Protein AF-A0A535VX56-F1 (afdb_monomer)

Sequence (94 aa):
MSKTVYTTPPVQPLHQLKTPPLTEEARKIIVRHGCTLDENADECIVSFPEGTTRTEFLPRMMTERYRITFPDSYKLQEVYDKYREISILLYPCE

Foldseek 3Di:
DDPDDPDFFDKAWDFKFKAFDDDPVRVVVQVVLPWDWDDDPGIIMIGADPPWIWGFDDPDDQWTKIWIAGPVRAIWIWTAHPVVRHIYIGHDDD

Radius of gyration: 14.41 Å; Cα contacts (8 Å, |Δi|>4): 172; chains: 1; bounding box: 55×26×29 Å

Secondary structure (DSSP, 8-state):
-------PPPEEE--EEEESPPPHHHHHHHHHTT-EEEE-SS-EEEEPPTT-EEEEEETTSSSEEEEEE-TTS-EEEEEEETTTTEEEEEPPP-

Structure (mmCIF, N/CA/C/O backbone):
data_AF-A0A535VX56-F1
#
_entry.id   AF-A0A535VX56-F1
#
loop_
_atom_site.group_PDB
_atom_site.id
_atom_site.type_symbol
_atom_site.label_atom_id
_atom_site.label_alt_id
_atom_site.label_comp_id
_atom_site.label_asym_id
_atom_site.label_entity_id
_atom_site.label_seq_id
_atom_site.pdbx_PDB_ins_code
_atom_site.Cartn_x
_atom_site.Cartn_y
_atom_site.Cartn_z
_atom_site.occupancy
_atom_site.B_iso_or_equiv
_atom_site.auth_seq_id
_atom_site.auth_comp_id
_atom_site.auth_asym_id
_atom_site.auth_atom_id
_atom_site.pdbx_PDB_model_num
ATOM 1 N N . MET A 1 1 ? -38.154 -6.342 -13.868 1.00 40.62 1 MET A N 1
ATOM 2 C CA . MET A 1 1 ? -37.448 -5.631 -12.780 1.00 40.62 1 MET A CA 1
ATOM 3 C C . MET A 1 1 ? -36.323 -6.527 -12.285 1.00 40.62 1 MET A C 1
ATOM 5 O O . MET A 1 1 ? -36.578 -7.447 -11.520 1.00 40.62 1 MET A O 1
ATOM 9 N N . SER A 1 2 ? -35.108 -6.339 -12.794 1.00 42.56 2 SER A N 1
ATOM 10 C CA . SER A 1 2 ? -33.954 -7.169 -12.430 1.00 42.56 2 SER A CA 1
ATOM 11 C C . SER A 1 2 ? -33.332 -6.608 -11.152 1.00 42.56 2 SER A C 1
ATOM 13 O O . SER A 1 2 ? -32.828 -5.489 -11.162 1.00 42.56 2 SER A O 1
ATOM 15 N N . LYS A 1 3 ? -33.415 -7.347 -10.039 1.00 44.00 3 LYS A N 1
ATOM 16 C CA . LYS A 1 3 ? -32.712 -6.999 -8.797 1.00 44.00 3 LYS A CA 1
ATOM 17 C C . LYS A 1 3 ? -31.215 -7.190 -9.032 1.00 44.00 3 LYS A C 1
ATOM 19 O O . LYS A 1 3 ? -30.755 -8.321 -9.162 1.00 44.00 3 LYS A O 1
ATOM 24 N N . THR A 1 4 ? -30.466 -6.098 -9.101 1.00 48.66 4 THR A N 1
ATOM 25 C CA . THR A 1 4 ? -29.005 -6.137 -9.081 1.00 48.66 4 THR A CA 1
ATOM 26 C C . THR A 1 4 ? -28.580 -6.648 -7.706 1.00 48.66 4 THR A C 1
ATOM 28 O O . THR A 1 4 ? -28.771 -5.972 -6.698 1.00 48.66 4 THR A O 1
ATOM 31 N N . VAL A 1 5 ? -28.074 -7.878 -7.644 1.00 51.38 5 VAL A N 1
ATOM 32 C CA . VAL A 1 5 ? -27.474 -8.429 -6.427 1.00 51.38 5 VAL A CA 1
ATOM 33 C C . VAL A 1 5 ? -26.132 -7.724 -6.247 1.00 51.38 5 VAL A C 1
ATOM 35 O O . VAL A 1 5 ? -25.183 -7.992 -6.984 1.00 51.38 5 VAL A O 1
ATOM 38 N N . TYR A 1 6 ? -26.064 -6.779 -5.310 1.00 52.47 6 TYR A N 1
ATOM 39 C CA . TYR A 1 6 ? -24.806 -6.166 -4.893 1.00 52.47 6 TYR A CA 1
ATOM 40 C C . TYR A 1 6 ? -23.977 -7.244 -4.196 1.00 52.47 6 TYR A C 1
ATOM 42 O O . TYR A 1 6 ? -24.179 -7.542 -3.024 1.00 52.47 6 TYR A O 1
ATOM 50 N N . THR A 1 7 ? -23.091 -7.891 -4.949 1.00 60.03 7 THR A N 1
ATOM 51 C CA . THR A 1 7 ? -22.105 -8.798 -4.364 1.00 60.03 7 THR A CA 1
ATOM 52 C C . THR A 1 7 ? -21.065 -7.910 -3.699 1.00 60.03 7 THR A C 1
ATOM 54 O O . THR A 1 7 ? -20.376 -7.159 -4.389 1.00 60.03 7 THR A O 1
ATOM 57 N N . THR A 1 8 ? -21.007 -7.919 -2.368 1.00 64.81 8 THR A N 1
ATOM 58 C CA . THR A 1 8 ? -19.950 -7.225 -1.631 1.00 64.81 8 THR A CA 1
ATOM 59 C C . THR A 1 8 ? -18.609 -7.791 -2.100 1.00 64.81 8 THR A C 1
ATOM 61 O O . THR A 1 8 ? -18.446 -9.014 -2.068 1.00 64.81 8 THR A O 1
ATOM 64 N N . PRO A 1 9 ? -17.671 -6.960 -2.582 1.00 71.81 9 PRO A N 1
ATOM 65 C CA . PRO A 1 9 ? -16.379 -7.468 -3.006 1.00 71.81 9 PRO A CA 1
ATOM 66 C C . PRO A 1 9 ? -15.639 -8.128 -1.836 1.00 71.81 9 PRO A C 1
ATOM 68 O O . PRO A 1 9 ? -15.795 -7.688 -0.691 1.00 71.81 9 PRO A O 1
ATOM 71 N N . PRO A 1 10 ? -14.846 -9.180 -2.097 1.00 80.06 10 PRO A N 1
ATOM 72 C CA . PRO A 1 10 ? -14.116 -9.874 -1.050 1.00 80.06 10 PRO A CA 1
ATOM 73 C C . PRO A 1 10 ? -13.122 -8.920 -0.380 1.00 80.06 10 PRO A C 1
ATOM 75 O O . PRO A 1 10 ? -12.327 -8.254 -1.045 1.00 80.06 10 PRO A O 1
ATOM 78 N N . VAL A 1 11 ? -13.183 -8.868 0.950 1.00 89.56 11 VAL A N 1
ATOM 79 C CA . VAL A 1 11 ? -12.238 -8.138 1.798 1.00 89.56 11 VAL A CA 1
ATOM 80 C C . VAL A 1 11 ? -11.187 -9.132 2.276 1.00 89.56 11 VAL A C 1
ATOM 82 O O . VAL A 1 11 ? -11.533 -10.172 2.834 1.00 89.56 11 VAL A O 1
ATOM 85 N N . GLN A 1 12 ? -9.915 -8.825 2.050 1.00 93.44 12 GLN A N 1
ATOM 86 C CA . GLN A 1 12 ? -8.786 -9.679 2.416 1.00 93.44 12 GLN A CA 1
ATOM 87 C C . GLN A 1 12 ? -7.856 -8.928 3.375 1.00 93.44 12 GLN A C 1
ATOM 89 O O . GLN A 1 12 ? -7.677 -7.721 3.203 1.00 93.44 12 GLN A O 1
ATOM 94 N N . PRO A 1 13 ? -7.258 -9.588 4.380 1.00 96.12 13 PRO A N 1
ATOM 95 C CA . PRO A 1 13 ? -6.190 -8.974 5.161 1.00 96.12 13 PRO A CA 1
ATOM 96 C C . PRO A 1 13 ? -4.989 -8.676 4.256 1.00 96.12 13 PRO A C 1
ATOM 98 O O . PRO A 1 13 ? -4.670 -9.461 3.361 1.00 96.12 13 PRO A O 1
ATOM 101 N N . LEU A 1 14 ? -4.329 -7.542 4.482 1.00 96.44 14 LEU A N 1
ATOM 102 C CA . LEU A 1 14 ? -3.121 -7.158 3.758 1.00 96.44 14 LEU A CA 1
ATOM 103 C C . LEU A 1 14 ? -1.983 -6.932 4.743 1.00 96.44 14 LEU A C 1
ATOM 105 O O . LEU A 1 14 ? -2.057 -6.049 5.592 1.00 96.44 14 LEU A O 1
ATOM 109 N N . HIS A 1 15 ? -0.930 -7.727 4.596 1.00 96.81 15 HIS A N 1
ATOM 110 C CA . HIS A 1 15 ? 0.249 -7.653 5.454 1.00 96.81 15 HIS A CA 1
ATOM 111 C C . HIS A 1 15 ? 1.414 -6.963 4.760 1.00 96.81 15 HIS A C 1
ATOM 113 O O . HIS A 1 15 ? 2.096 -6.152 5.377 1.00 96.81 15 HIS A O 1
ATOM 119 N N . GLN A 1 16 ? 1.644 -7.272 3.483 1.00 96.50 16 GLN A N 1
ATOM 120 C CA . GLN A 1 16 ? 2.765 -6.737 2.723 1.00 96.50 16 GLN A CA 1
ATOM 121 C C . GLN A 1 16 ? 2.395 -6.529 1.260 1.00 96.50 16 GLN A C 1
ATOM 123 O O . GLN A 1 16 ? 1.543 -7.242 0.725 1.00 96.50 16 GLN A O 1
ATOM 128 N N . LEU A 1 17 ? 3.061 -5.574 0.613 1.00 95.00 17 LEU A N 1
ATOM 129 C CA . LEU A 1 17 ? 3.035 -5.439 -0.838 1.00 95.00 17 LEU A CA 1
ATOM 130 C C . LEU A 1 17 ? 4.373 -4.957 -1.396 1.00 95.00 17 LEU A C 1
ATOM 132 O O . LEU A 1 17 ? 5.140 -4.282 -0.713 1.00 95.00 17 LEU A O 1
ATOM 136 N N . LYS A 1 18 ? 4.613 -5.292 -2.664 1.00 95.50 18 LYS A N 1
ATOM 137 C CA . LYS A 1 18 ? 5.741 -4.807 -3.456 1.00 95.50 18 LYS A CA 1
ATOM 138 C C . LYS A 1 18 ? 5.299 -3.653 -4.355 1.00 95.50 18 LYS A C 1
ATOM 140 O O . LYS A 1 18 ? 4.342 -3.794 -5.113 1.00 95.50 18 LYS A O 1
ATOM 145 N N . THR A 1 19 ? 6.009 -2.533 -4.295 1.00 95.19 19 THR A N 1
ATOM 146 C CA . THR A 1 19 ? 5.753 -1.313 -5.079 1.00 95.19 19 THR A CA 1
ATOM 147 C C . THR A 1 19 ? 7.061 -0.788 -5.674 1.00 95.19 19 THR A C 1
ATOM 149 O O . THR A 1 19 ? 8.133 -1.109 -5.155 1.00 95.19 19 THR A O 1
ATOM 152 N N . PRO A 1 20 ? 7.036 0.024 -6.749 1.00 94.44 20 PRO A N 1
ATOM 153 C CA . PRO A 1 20 ? 8.206 0.809 -7.124 1.00 94.44 20 PRO A CA 1
ATOM 154 C C . PRO A 1 20 ? 8.633 1.732 -5.970 1.00 94.44 20 PRO A C 1
ATOM 156 O O . PRO A 1 20 ? 7.828 1.971 -5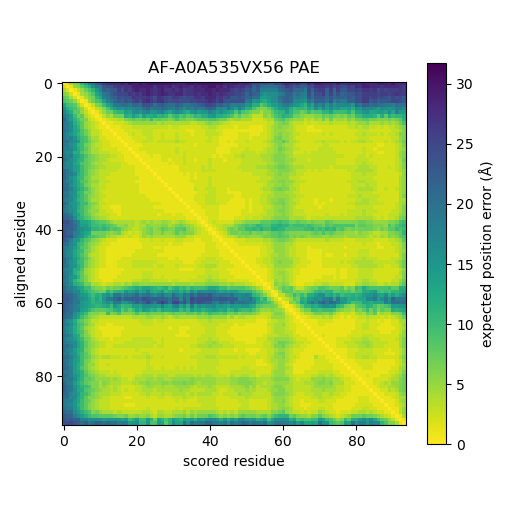.057 1.00 94.44 20 PRO A O 1
ATOM 159 N N . PRO A 1 21 ? 9.855 2.292 -6.018 1.00 94.00 21 PRO A N 1
ATOM 160 C CA . PRO A 1 21 ? 10.312 3.255 -5.029 1.00 94.00 21 PRO A CA 1
ATOM 161 C C . PRO A 1 21 ? 9.294 4.381 -4.846 1.00 94.00 21 PRO A C 1
ATOM 163 O O . PRO A 1 21 ? 8.792 4.961 -5.813 1.00 94.00 21 PRO A O 1
ATOM 166 N N . LEU A 1 22 ? 8.970 4.670 -3.590 1.00 92.12 22 LEU A N 1
ATOM 167 C CA . LEU A 1 22 ? 7.998 5.700 -3.255 1.00 92.12 22 LEU A CA 1
ATOM 168 C C . LEU A 1 22 ? 8.606 7.096 -3.439 1.00 92.12 22 LEU A C 1
ATOM 170 O O . LEU A 1 22 ? 9.826 7.277 -3.396 1.00 92.12 22 LEU A O 1
ATOM 174 N N . THR A 1 23 ? 7.755 8.104 -3.622 1.00 92.19 23 THR A N 1
ATOM 175 C CA . THR A 1 23 ? 8.180 9.502 -3.465 1.00 92.19 23 THR A CA 1
ATOM 176 C C . THR A 1 23 ? 8.333 9.842 -1.979 1.00 92.19 23 THR A C 1
ATOM 178 O O . THR A 1 23 ? 7.817 9.133 -1.111 1.00 92.19 23 THR A O 1
ATOM 181 N N . GLU A 1 24 ? 9.006 10.949 -1.664 1.00 92.69 24 GLU A N 1
ATOM 182 C CA . GLU A 1 24 ? 9.147 11.427 -0.279 1.00 92.69 24 GLU A CA 1
ATOM 183 C C . GLU A 1 24 ? 7.788 11.698 0.385 1.00 92.69 24 GLU A C 1
ATOM 185 O O . GLU A 1 24 ? 7.579 11.406 1.562 1.00 92.69 24 GLU A O 1
ATOM 190 N N . GLU A 1 25 ? 6.834 12.235 -0.370 1.00 91.62 25 GLU A N 1
ATOM 191 C CA . GLU A 1 25 ? 5.476 12.512 0.095 1.00 91.62 25 GLU A CA 1
ATOM 192 C C . GLU A 1 25 ? 4.723 11.212 0.392 1.00 91.62 25 GLU A C 1
ATOM 194 O O . GLU A 1 25 ? 4.129 11.070 1.461 1.00 91.62 25 GLU A O 1
ATOM 199 N N . ALA A 1 26 ? 4.806 10.235 -0.515 1.00 92.44 26 ALA A N 1
ATOM 200 C CA . ALA A 1 26 ? 4.209 8.918 -0.335 1.00 92.44 26 ALA A CA 1
ATOM 201 C C . ALA A 1 26 ? 4.777 8.201 0.900 1.00 92.44 26 ALA A C 1
ATOM 203 O O . ALA A 1 26 ? 4.003 7.667 1.698 1.00 92.44 26 ALA A O 1
ATOM 204 N N . ARG A 1 27 ? 6.104 8.255 1.107 1.00 93.69 27 ARG A N 1
ATOM 205 C CA . ARG A 1 27 ? 6.769 7.733 2.314 1.00 93.69 27 ARG A CA 1
ATOM 206 C C . ARG A 1 27 ? 6.185 8.339 3.585 1.00 93.69 27 ARG A C 1
ATOM 208 O O . ARG A 1 27 ? 5.793 7.604 4.490 1.00 93.69 27 ARG A O 1
ATOM 215 N N . LYS A 1 28 ? 6.084 9.670 3.647 1.00 93.88 28 LYS A N 1
ATOM 216 C CA . LYS A 1 28 ? 5.531 10.379 4.815 1.00 93.88 28 LYS A CA 1
ATOM 217 C C . LYS A 1 28 ? 4.109 9.929 5.130 1.00 93.88 28 LYS A C 1
ATOM 219 O O . LYS A 1 28 ? 3.794 9.710 6.297 1.00 93.88 28 LYS A O 1
ATOM 224 N N . ILE A 1 29 ? 3.273 9.765 4.104 1.00 93.06 29 ILE A N 1
ATOM 225 C CA . ILE A 1 29 ? 1.891 9.306 4.268 1.00 93.06 29 ILE A CA 1
ATOM 226 C C . ILE A 1 29 ? 1.869 7.897 4.865 1.00 93.06 29 ILE A C 1
ATOM 228 O O . ILE A 1 29 ? 1.269 7.690 5.915 1.00 93.06 29 ILE A O 1
ATOM 232 N N . ILE A 1 30 ? 2.543 6.919 4.256 1.00 94.00 30 ILE A N 1
ATOM 233 C CA . ILE A 1 30 ? 2.420 5.533 4.733 1.00 94.00 30 ILE A CA 1
ATOM 234 C C . ILE A 1 30 ? 3.056 5.310 6.109 1.00 94.00 30 ILE A C 1
ATOM 236 O O . ILE A 1 30 ? 2.508 4.553 6.909 1.00 94.00 30 ILE A O 1
ATOM 240 N N . VAL A 1 31 ? 4.157 6.006 6.421 1.00 95.69 31 VAL A N 1
ATOM 241 C CA . VAL A 1 31 ? 4.797 5.946 7.744 1.00 95.69 31 VAL A CA 1
ATOM 242 C C . VAL A 1 31 ? 3.889 6.573 8.802 1.00 95.69 31 VAL A C 1
ATOM 244 O O . VAL A 1 31 ? 3.741 6.014 9.887 1.00 95.69 31 VAL A O 1
ATOM 247 N N . ARG A 1 32 ? 3.207 7.685 8.483 1.00 95.81 32 ARG A N 1
ATOM 248 C CA . ARG A 1 32 ? 2.199 8.301 9.367 1.00 95.81 32 ARG A CA 1
ATOM 249 C C . ARG A 1 32 ? 1.071 7.330 9.725 1.00 95.81 32 ARG A C 1
ATOM 251 O O . ARG A 1 32 ? 0.575 7.387 10.845 1.00 95.81 32 ARG A O 1
ATOM 258 N N . HIS A 1 33 ? 0.701 6.436 8.808 1.00 95.19 33 HIS A N 1
ATOM 259 C CA . HIS A 1 33 ? -0.318 5.404 9.026 1.00 95.19 33 HIS A CA 1
ATOM 260 C C . HIS A 1 33 ? 0.245 4.078 9.574 1.00 95.19 33 HIS A C 1
ATOM 262 O O . HIS A 1 33 ? -0.452 3.066 9.572 1.00 95.19 33 HIS A O 1
ATOM 268 N N . GLY A 1 34 ? 1.490 4.063 10.065 1.00 96.19 34 GLY A N 1
ATOM 269 C CA . GLY A 1 34 ? 2.071 2.922 10.780 1.00 96.19 34 GLY A CA 1
ATOM 270 C C . GLY A 1 34 ? 2.663 1.824 9.895 1.00 96.19 34 GLY A C 1
ATOM 271 O O . GLY A 1 34 ? 2.907 0.727 10.393 1.00 96.19 34 GLY A O 1
ATOM 272 N N . CYS A 1 35 ? 2.900 2.090 8.606 1.00 97.06 35 CYS A N 1
ATOM 273 C CA . CYS A 1 35 ? 3.649 1.160 7.760 1.00 97.06 35 CYS A CA 1
ATOM 274 C C . CYS A 1 35 ? 5.144 1.194 8.074 1.00 97.06 35 CYS A C 1
ATOM 276 O O . CYS A 1 35 ? 5.696 2.238 8.431 1.00 97.06 35 CYS A O 1
ATOM 278 N N . THR A 1 36 ? 5.815 0.074 7.820 1.00 97.62 36 THR A N 1
ATOM 279 C CA . THR A 1 36 ? 7.275 0.020 7.708 1.00 97.62 36 THR A CA 1
ATOM 280 C C . THR A 1 36 ? 7.689 -0.224 6.263 1.00 97.62 36 THR A C 1
ATOM 282 O O . THR A 1 36 ? 6.917 -0.753 5.457 1.00 97.62 36 THR A O 1
ATOM 285 N N . LEU A 1 37 ? 8.907 0.204 5.937 1.00 96.62 37 LEU A N 1
ATOM 286 C CA . LEU A 1 37 ? 9.463 0.137 4.595 1.00 96.62 37 LEU A CA 1
ATOM 287 C C . LEU A 1 37 ? 10.786 -0.605 4.585 1.00 96.62 37 LEU A C 1
ATOM 289 O O . LEU A 1 37 ? 11.639 -0.357 5.436 1.00 96.62 37 LEU A O 1
ATOM 293 N N . ASP A 1 38 ? 10.943 -1.460 3.584 1.00 96.38 38 ASP A N 1
ATOM 294 C CA . ASP A 1 38 ? 12.217 -2.041 3.181 1.00 96.38 38 ASP A CA 1
ATOM 295 C C . ASP A 1 38 ? 12.487 -1.609 1.733 1.00 96.38 38 ASP A C 1
ATOM 297 O O . ASP A 1 38 ? 11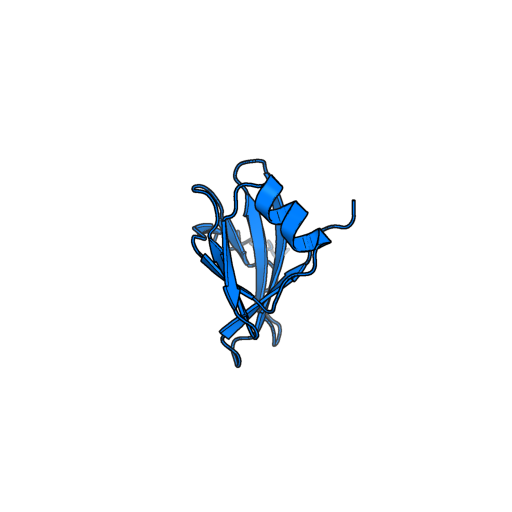.764 -1.996 0.810 1.00 96.38 38 ASP A O 1
ATOM 301 N N . GLU A 1 39 ? 13.441 -0.696 1.552 1.00 91.19 39 GLU A N 1
ATOM 302 C CA . GLU A 1 39 ? 13.703 -0.018 0.280 1.00 91.19 39 GLU A CA 1
ATOM 303 C C . GLU A 1 39 ? 15.010 -0.504 -0.344 1.00 91.19 39 GLU A C 1
ATOM 305 O O . GLU A 1 39 ? 16.073 -0.460 0.272 1.00 91.19 39 GLU A O 1
ATOM 310 N N . ASN A 1 40 ? 14.928 -0.886 -1.616 1.00 88.12 40 ASN A N 1
ATOM 311 C CA . ASN A 1 40 ? 16.060 -1.158 -2.490 1.00 88.12 40 ASN A CA 1
ATOM 312 C C . AS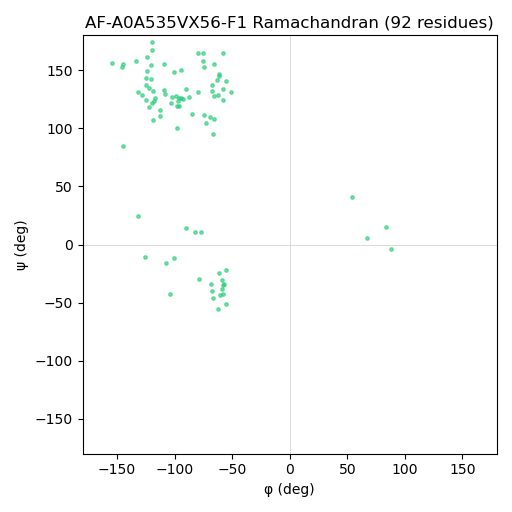N A 1 40 ? 16.023 -0.200 -3.694 1.00 88.12 40 ASN A C 1
ATOM 314 O O . ASN A 1 40 ? 15.073 0.561 -3.876 1.00 88.12 40 ASN A O 1
ATOM 318 N N . ALA A 1 41 ? 17.057 -0.231 -4.541 1.00 85.69 41 ALA A N 1
ATOM 319 C CA . ALA A 1 41 ? 17.169 0.687 -5.681 1.00 85.69 41 ALA A CA 1
ATOM 320 C C . ALA A 1 41 ? 15.981 0.600 -6.662 1.00 85.69 41 ALA A C 1
ATOM 322 O O . ALA A 1 41 ? 15.557 1.620 -7.204 1.00 85.69 41 ALA A O 1
ATOM 323 N N . ASP A 1 42 ? 15.433 -0.601 -6.855 1.00 87.38 42 ASP A N 1
ATOM 324 C CA . ASP A 1 42 ? 14.423 -0.878 -7.883 1.00 87.38 42 ASP A CA 1
ATOM 325 C C . ASP A 1 42 ? 13.013 -1.104 -7.318 1.00 87.38 42 ASP A C 1
ATOM 327 O O . ASP A 1 42 ? 12.026 -1.068 -8.056 1.00 87.38 42 ASP A O 1
ATOM 331 N N . GLU A 1 43 ? 12.896 -1.344 -6.011 1.00 90.50 43 GLU A N 1
ATOM 332 C CA . GLU A 1 43 ? 11.645 -1.750 -5.377 1.00 90.50 43 GLU A CA 1
ATOM 333 C C . GLU A 1 43 ? 11.584 -1.381 -3.900 1.00 90.50 43 GLU A C 1
ATOM 335 O O . GLU A 1 43 ? 12.597 -1.236 -3.219 1.00 90.50 43 GLU A O 1
ATOM 340 N N . CYS A 1 44 ? 10.359 -1.267 -3.404 1.00 95.44 44 CYS A N 1
ATOM 341 C CA . CYS A 1 44 ? 10.048 -1.040 -2.009 1.00 95.44 44 CYS A CA 1
ATOM 342 C C . CYS A 1 44 ? 9.027 -2.088 -1.555 1.00 95.44 44 CYS A C 1
ATOM 344 O O . CYS A 1 44 ? 7.991 -2.290 -2.199 1.00 95.44 44 CYS A O 1
ATOM 346 N N . ILE A 1 45 ? 9.324 -2.762 -0.446 1.00 96.56 45 ILE A N 1
ATOM 347 C CA . ILE A 1 45 ? 8.376 -3.629 0.246 1.00 96.56 45 ILE A CA 1
ATOM 348 C C . ILE A 1 45 ?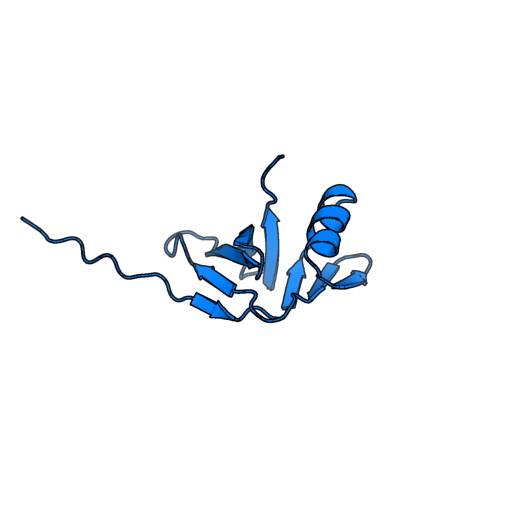 7.736 -2.822 1.373 1.00 96.56 45 ILE A C 1
ATOM 350 O O . ILE A 1 45 ? 8.409 -2.353 2.291 1.00 96.56 45 ILE A O 1
ATOM 354 N N . VAL A 1 46 ? 6.416 -2.669 1.305 1.00 97.12 46 VAL A N 1
ATOM 355 C CA . VAL A 1 46 ? 5.612 -2.000 2.331 1.00 97.12 46 VAL A CA 1
ATOM 356 C C . VAL A 1 46 ? 5.023 -3.067 3.236 1.00 97.12 46 VAL A C 1
ATOM 358 O O . VAL A 1 46 ? 4.306 -3.939 2.747 1.00 97.12 46 VAL A O 1
ATOM 361 N N . SER A 1 47 ? 5.279 -2.988 4.541 1.00 97.94 47 SER A N 1
ATOM 362 C CA . SER A 1 47 ? 4.573 -3.803 5.536 1.00 97.94 47 SER A CA 1
ATOM 363 C C . SER A 1 47 ? 3.510 -2.963 6.233 1.00 97.94 47 SER A C 1
ATOM 365 O O . SER A 1 47 ? 3.799 -1.882 6.746 1.00 97.94 47 SER A O 1
ATOM 367 N N . PHE A 1 48 ? 2.276 -3.457 6.232 1.00 97.62 48 PHE A N 1
ATOM 368 C CA . PHE A 1 48 ? 1.102 -2.762 6.745 1.00 97.62 48 PHE A CA 1
ATOM 369 C C . PHE A 1 48 ? 0.818 -3.143 8.203 1.00 97.62 48 PHE A C 1
ATOM 371 O O . PHE A 1 48 ? 1.087 -4.280 8.605 1.00 97.62 48 PHE A O 1
ATOM 378 N N . PRO A 1 49 ? 0.232 -2.232 9.000 1.00 97.75 49 PRO A N 1
ATOM 379 C CA . PRO A 1 49 ? -0.193 -2.556 10.355 1.00 97.75 49 PRO A CA 1
ATOM 380 C C . PRO A 1 49 ? -1.335 -3.582 10.355 1.00 97.75 49 PRO A C 1
ATOM 382 O O . PRO A 1 49 ? -2.117 -3.684 9.401 1.00 97.75 49 PRO A O 1
ATOM 385 N N . GLU A 1 50 ? -1.463 -4.318 11.459 1.00 97.38 50 GLU A N 1
ATOM 386 C CA . GLU A 1 50 ? -2.564 -5.258 11.676 1.00 97.38 50 GLU A CA 1
ATOM 387 C C . GLU A 1 50 ? -3.928 -4.567 11.529 1.00 97.38 50 GLU A C 1
ATOM 389 O O . GLU A 1 50 ? -4.110 -3.427 11.950 1.00 97.38 50 GLU A O 1
ATOM 394 N N . GLY A 1 51 ? -4.894 -5.257 10.917 1.00 96.38 51 GLY A N 1
ATOM 395 C CA . GLY A 1 51 ? -6.217 -4.705 10.613 1.00 96.38 51 GLY A CA 1
ATOM 396 C C . GLY A 1 51 ? -6.297 -3.978 9.268 1.00 96.38 51 GLY A C 1
ATOM 397 O O . GLY A 1 51 ? -7.389 -3.587 8.858 1.00 96.38 51 GLY A O 1
ATOM 398 N N . THR A 1 52 ? -5.180 -3.844 8.545 1.00 97.69 52 THR A N 1
ATOM 399 C CA . THR A 1 52 ? -5.199 -3.355 7.163 1.00 97.69 52 THR A CA 1
ATOM 400 C C . THR A 1 52 ? -5.877 -4.368 6.247 1.00 97.69 52 THR A C 1
ATOM 402 O O . THR A 1 52 ? -5.586 -5.566 6.272 1.00 97.69 52 THR A O 1
ATOM 405 N N . THR A 1 53 ? -6.802 -3.881 5.422 1.00 97.25 53 THR A N 1
ATOM 406 C CA . THR A 1 53 ? -7.585 -4.710 4.503 1.00 97.25 53 THR A CA 1
ATOM 407 C C . THR A 1 53 ? -7.453 -4.239 3.064 1.00 97.25 53 THR A C 1
ATOM 409 O O . THR A 1 53 ? -7.307 -3.050 2.792 1.00 97.25 53 THR A O 1
ATOM 412 N N . ARG A 1 54 ? -7.552 -5.180 2.129 1.00 95.44 54 ARG A N 1
ATOM 413 C CA . ARG A 1 54 ? -7.551 -4.983 0.681 1.00 95.44 54 ARG A CA 1
ATOM 414 C C . ARG A 1 54 ? -8.883 -5.470 0.131 1.00 95.44 54 ARG A C 1
ATOM 416 O O . ARG A 1 54 ? -9.280 -6.606 0.366 1.00 95.44 54 ARG A O 1
ATOM 423 N N . THR A 1 55 ? -9.592 -4.598 -0.572 1.00 93.56 55 THR A N 1
ATOM 424 C CA . THR A 1 55 ? -10.899 -4.906 -1.165 1.00 93.56 55 THR A CA 1
ATOM 425 C C . THR A 1 55 ? -10.862 -4.610 -2.651 1.00 93.56 55 THR A C 1
ATOM 427 O O . THR A 1 55 ? -10.554 -3.488 -3.050 1.00 93.56 55 THR A O 1
ATOM 430 N N . GLU A 1 56 ? -11.186 -5.592 -3.478 1.00 89.12 56 GLU A N 1
ATOM 431 C CA . GLU A 1 56 ? -11.298 -5.388 -4.922 1.00 89.12 56 GLU A CA 1
ATOM 432 C C . GLU A 1 56 ? -12.496 -4.479 -5.233 1.00 89.12 56 GLU A C 1
ATOM 434 O O . GLU A 1 56 ? -13.553 -4.635 -4.635 1.00 89.12 56 GLU A O 1
ATOM 439 N N . PHE A 1 57 ? -12.379 -3.510 -6.142 1.00 78.31 57 PHE A N 1
ATOM 440 C CA . PHE A 1 57 ? -13.538 -2.663 -6.484 1.00 78.31 57 PHE A CA 1
ATOM 441 C C . PHE A 1 57 ? -13.881 -2.617 -7.974 1.00 78.31 57 PHE A C 1
ATOM 443 O O . PHE A 1 57 ? -14.968 -2.154 -8.320 1.00 78.31 57 PHE A O 1
ATOM 450 N N . LEU A 1 58 ? -13.013 -3.135 -8.853 1.00 71.31 58 LEU A N 1
ATOM 451 C CA . LEU A 1 58 ? -13.245 -3.218 -10.302 1.00 71.31 58 LEU A CA 1
ATOM 452 C C . LEU A 1 58 ? -12.632 -4.509 -10.895 1.00 71.31 58 LEU A C 1
ATOM 454 O O . LEU A 1 58 ? -11.533 -4.461 -11.443 1.00 71.31 58 LEU A O 1
ATOM 458 N N . PRO A 1 59 ? -13.354 -5.645 -10.858 1.00 60.34 59 PRO A N 1
ATOM 459 C CA . PRO A 1 59 ? -12.821 -6.968 -11.223 1.00 60.34 59 PRO A CA 1
ATOM 460 C C . PRO A 1 59 ? -12.683 -7.256 -12.733 1.00 60.34 59 PRO A C 1
ATOM 462 O O . PRO A 1 59 ? -12.541 -8.407 -13.132 1.00 60.34 59 PRO A O 1
ATOM 465 N N . ARG A 1 60 ? -12.829 -6.263 -13.626 1.00 61.62 60 ARG A N 1
ATOM 466 C CA . ARG A 1 60 ? -13.053 -6.520 -15.073 1.00 61.62 60 ARG A CA 1
ATOM 467 C C . ARG A 1 60 ? -12.176 -5.721 -16.042 1.00 61.62 60 ARG A C 1
ATOM 469 O O . ARG A 1 60 ? -12.575 -5.517 -17.186 1.00 61.62 60 ARG A O 1
ATOM 476 N N . MET A 1 61 ? -10.999 -5.265 -15.620 1.00 60.22 61 MET A N 1
ATOM 477 C CA . MET A 1 61 ? -10.026 -4.614 -16.512 1.00 60.22 61 MET A CA 1
ATOM 478 C C . MET A 1 61 ? -8.701 -5.386 -16.561 1.00 60.22 61 MET A C 1
ATOM 480 O O . MET A 1 61 ? -8.465 -6.277 -15.757 1.00 60.22 61 MET A O 1
ATOM 484 N N . MET A 1 62 ? -7.836 -5.044 -17.524 1.00 64.56 62 MET A N 1
ATOM 485 C CA . MET A 1 62 ? -6.473 -5.596 -17.658 1.00 64.56 62 MET A CA 1
ATOM 486 C C . MET A 1 62 ? -5.617 -5.425 -16.388 1.00 64.56 62 MET A C 1
ATOM 488 O O . MET A 1 62 ? -4.647 -6.159 -16.218 1.00 64.56 62 MET A O 1
ATOM 492 N N . THR A 1 63 ? -5.972 -4.470 -15.524 1.00 69.25 63 THR A N 1
ATOM 493 C CA . THR A 1 63 ? -5.349 -4.210 -14.225 1.00 69.25 63 THR A CA 1
ATOM 494 C C . THR A 1 63 ? -6.363 -4.394 -13.104 1.00 69.25 63 THR A C 1
ATOM 496 O O . THR A 1 63 ? -7.481 -3.872 -13.168 1.00 69.25 63 THR A O 1
ATOM 499 N N . GLU A 1 64 ? -5.962 -5.131 -12.072 1.00 85.56 64 GLU A N 1
ATOM 500 C CA . GLU A 1 64 ? -6.773 -5.345 -10.878 1.00 85.56 64 GLU A CA 1
ATOM 501 C C . GLU A 1 64 ? -6.655 -4.111 -9.986 1.00 85.56 64 GLU A C 1
ATOM 503 O O . GLU A 1 64 ? -5.560 -3.587 -9.754 1.00 85.56 64 GLU A O 1
ATOM 508 N N . ARG A 1 65 ? -7.799 -3.593 -9.535 1.00 90.06 65 ARG A N 1
ATOM 509 C CA . ARG A 1 65 ? -7.847 -2.388 -8.707 1.00 90.06 65 ARG A CA 1
ATOM 510 C C . ARG A 1 65 ? -8.426 -2.700 -7.348 1.00 90.06 65 ARG A C 1
ATOM 512 O O . ARG A 1 65 ? -9.564 -3.172 -7.235 1.00 90.06 65 ARG A O 1
ATOM 519 N N . TYR A 1 66 ? -7.665 -2.335 -6.329 1.00 92.38 66 TYR A N 1
ATOM 520 C CA . TYR A 1 66 ? -8.037 -2.546 -4.944 1.00 92.38 66 TYR A CA 1
ATOM 521 C C . TYR A 1 66 ? -8.100 -1.230 -4.190 1.00 92.38 66 TYR A C 1
ATOM 523 O O . TYR A 1 66 ? -7.464 -0.232 -4.527 1.00 92.38 66 TYR A O 1
ATOM 531 N N . ARG A 1 67 ? -8.906 -1.241 -3.140 1.00 94.31 67 ARG A N 1
ATOM 532 C CA . ARG A 1 67 ? -8.891 -0.249 -2.083 1.00 94.31 67 ARG A CA 1
ATOM 533 C C . ARG A 1 67 ? -8.199 -0.873 -0.887 1.00 94.31 67 ARG A C 1
ATOM 535 O O . ARG A 1 67 ? -8.670 -1.891 -0.381 1.00 94.31 67 ARG A O 1
ATOM 542 N N . ILE A 1 68 ? -7.131 -0.237 -0.432 1.00 95.81 68 ILE A N 1
ATOM 543 C CA . ILE A 1 68 ? -6.472 -0.582 0.821 1.00 95.81 68 ILE A CA 1
ATOM 544 C C . ILE A 1 68 ? -7.047 0.337 1.895 1.00 95.81 68 ILE A C 1
ATOM 546 O O . ILE A 1 68 ? -7.096 1.552 1.704 1.00 95.81 68 ILE A O 1
ATOM 550 N N . THR A 1 69 ? -7.544 -0.246 2.982 1.00 96.31 69 THR A N 1
ATOM 551 C CA . THR A 1 69 ? -8.126 0.477 4.117 1.00 96.31 69 THR A CA 1
ATOM 552 C C . THR A 1 69 ? -7.327 0.156 5.368 1.00 96.31 69 THR A C 1
ATOM 554 O O . THR A 1 69 ? -7.212 -1.011 5.743 1.00 96.31 69 THR A O 1
ATOM 557 N N . PHE A 1 70 ? -6.788 1.196 5.990 1.00 96.38 70 PHE A N 1
ATOM 558 C CA . PHE A 1 70 ? -6.020 1.131 7.227 1.00 96.38 70 PHE A CA 1
ATOM 559 C C . PHE A 1 70 ? -6.940 1.015 8.452 1.00 96.38 70 PHE A C 1
ATOM 561 O O . PHE A 1 70 ? -8.135 1.320 8.354 1.00 96.38 70 PHE A O 1
ATOM 568 N N . PRO A 1 71 ? -6.402 0.634 9.626 1.00 96.25 71 PRO A N 1
ATOM 569 C CA . PRO A 1 71 ? -7.172 0.556 10.871 1.00 96.25 71 PRO A CA 1
ATOM 570 C C . PRO A 1 71 ? -7.814 1.886 11.289 1.00 96.25 71 PRO A C 1
ATOM 572 O O . PRO A 1 71 ? -8.897 1.904 11.869 1.00 96.25 71 PRO A O 1
ATOM 575 N N . ASP A 1 72 ? -7.183 3.010 10.948 1.00 94.75 72 ASP A N 1
ATOM 576 C CA . ASP A 1 72 ? -7.688 4.366 11.192 1.00 94.75 72 ASP A CA 1
ATOM 577 C C . ASP A 1 72 ? -8.699 4.845 10.131 1.00 94.75 72 ASP A C 1
ATOM 579 O O . ASP A 1 72 ? -9.078 6.014 10.101 1.00 94.75 72 ASP A O 1
ATOM 583 N N . SER A 1 73 ? -9.170 3.938 9.268 1.00 94.50 73 SER A N 1
ATOM 584 C CA . SER A 1 73 ? -10.075 4.200 8.143 1.00 94.50 73 SER A CA 1
ATOM 585 C C . SER A 1 73 ? -9.491 5.037 7.001 1.00 94.50 73 SER A C 1
ATOM 587 O O . SER A 1 73 ? -10.231 5.333 6.050 1.00 94.50 73 SER A O 1
ATOM 589 N N . TYR A 1 74 ? -8.195 5.372 7.030 1.00 94.75 74 TYR A N 1
ATOM 590 C CA . TYR A 1 74 ? -7.519 5.950 5.873 1.00 94.75 74 TYR A CA 1
ATOM 591 C C . TYR A 1 74 ? -7.559 4.973 4.696 1.00 94.75 74 TYR A C 1
ATOM 593 O O . TYR A 1 74 ? -7.535 3.751 4.866 1.00 94.75 74 TYR A O 1
ATOM 601 N N . LYS A 1 75 ? -7.672 5.508 3.479 1.00 94.94 75 LYS A N 1
ATOM 602 C CA . LYS A 1 75 ? -7.855 4.714 2.262 1.00 94.94 75 LYS A CA 1
ATOM 603 C C . LYS A 1 75 ? -6.894 5.170 1.185 1.00 94.94 75 LYS A C 1
ATOM 605 O O . LYS A 1 75 ? -6.867 6.349 0.846 1.00 94.94 75 LYS A O 1
ATOM 610 N N . LEU A 1 76 ? -6.215 4.210 0.573 1.00 93.94 76 LEU A N 1
ATOM 611 C CA . LEU A 1 76 ? -5.469 4.414 -0.665 1.00 93.94 76 LEU A CA 1
ATOM 612 C C . LEU A 1 76 ? -5.944 3.434 -1.737 1.00 93.94 76 LEU A C 1
ATOM 614 O O . LEU A 1 76 ? -6.620 2.439 -1.445 1.00 93.94 76 LEU A O 1
ATOM 618 N N . GLN A 1 77 ? -5.646 3.750 -2.992 1.00 94.00 77 GLN A N 1
ATOM 619 C CA . GLN A 1 77 ? -5.945 2.854 -4.103 1.00 94.00 77 GLN A CA 1
ATOM 620 C C . GLN A 1 77 ? -4.688 2.114 -4.521 1.00 94.00 77 GLN A C 1
ATOM 622 O O . GLN A 1 77 ? -3.579 2.633 -4.450 1.00 94.00 77 GLN A O 1
ATOM 627 N N . GLU A 1 78 ? -4.895 0.904 -4.998 1.00 93.44 78 GLU A N 1
ATOM 628 C CA . GLU A 1 78 ? -3.861 0.060 -5.548 1.00 93.44 78 GLU A CA 1
ATOM 629 C C . GLU A 1 78 ? -4.232 -0.307 -6.979 1.00 93.44 78 GLU A C 1
ATOM 631 O O . GLU A 1 78 ? -5.369 -0.704 -7.258 1.00 93.44 78 GLU A O 1
ATOM 636 N N . VAL A 1 79 ? -3.256 -0.202 -7.872 1.00 92.25 79 VAL A N 1
ATOM 637 C CA . VAL A 1 79 ? -3.318 -0.771 -9.215 1.00 92.25 79 VAL A CA 1
ATOM 638 C C . VAL A 1 7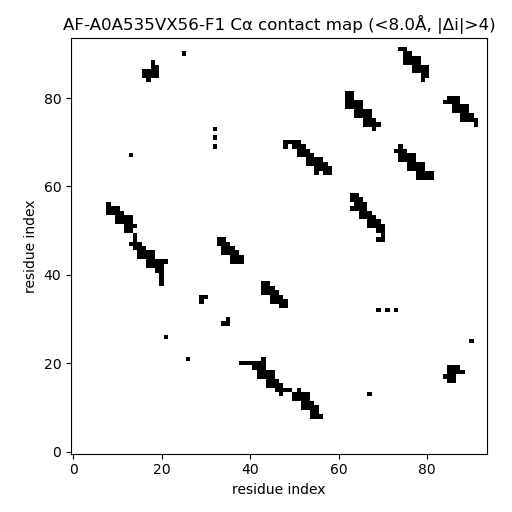9 ? -2.281 -1.881 -9.284 1.00 92.25 79 VAL A C 1
ATOM 640 O O . VAL A 1 79 ? -1.084 -1.604 -9.254 1.00 92.25 79 VAL A O 1
ATOM 643 N N . TYR A 1 80 ? -2.738 -3.127 -9.355 1.00 91.25 80 TYR A N 1
ATOM 644 C CA . TYR A 1 80 ? -1.864 -4.293 -9.408 1.00 91.25 80 TYR A CA 1
ATOM 645 C C . TYR A 1 80 ? -1.580 -4.698 -10.860 1.00 91.25 80 TYR A C 1
ATOM 647 O O . TYR A 1 80 ? -2.500 -4.915 -11.658 1.00 91.25 80 TYR A O 1
ATOM 655 N N . ASP A 1 81 ? -0.293 -4.785 -11.201 1.00 88.31 81 ASP A N 1
ATOM 656 C CA . ASP A 1 81 ? 0.204 -5.325 -12.464 1.00 88.31 81 ASP A CA 1
ATOM 657 C C . ASP A 1 81 ? 0.632 -6.782 -12.264 1.00 88.31 81 ASP A C 1
ATOM 659 O O . ASP A 1 81 ? 1.735 -7.079 -11.799 1.00 88.31 81 ASP A O 1
ATOM 663 N N . LYS A 1 82 ? -0.247 -7.700 -12.671 1.00 85.31 82 LYS A N 1
ATOM 664 C CA . LYS A 1 82 ? -0.023 -9.147 -12.586 1.00 85.31 82 LYS A CA 1
ATOM 665 C C . LYS A 1 82 ? 1.178 -9.653 -13.391 1.00 85.31 82 LYS A C 1
ATOM 667 O O . LYS A 1 82 ? 1.688 -10.719 -13.083 1.00 85.31 82 LYS A O 1
ATOM 672 N N . TYR A 1 83 ? 1.608 -8.948 -14.443 1.00 86.06 83 TYR A N 1
ATOM 673 C CA . TYR A 1 83 ? 2.731 -9.407 -15.271 1.00 86.06 83 TYR A CA 1
ATOM 674 C C . TYR A 1 83 ? 4.073 -9.117 -14.610 1.00 86.06 83 TYR A C 1
ATOM 676 O O . TYR A 1 83 ? 5.046 -9.825 -14.854 1.00 86.06 83 TYR A O 1
ATOM 684 N N . ARG A 1 84 ? 4.125 -8.052 -13.806 1.00 86.25 84 ARG A N 1
ATOM 685 C CA . ARG A 1 84 ? 5.322 -7.634 -13.071 1.00 86.25 84 ARG A CA 1
ATOM 686 C C . ARG A 1 84 ? 5.290 -8.047 -11.604 1.00 86.25 84 ARG A C 1
ATOM 688 O O . ARG A 1 84 ? 6.305 -7.908 -10.937 1.00 86.25 84 ARG A O 1
ATOM 695 N N . GLU A 1 85 ? 4.136 -8.503 -11.121 1.00 89.75 85 GLU A N 1
ATOM 696 C CA . GLU A 1 85 ? 3.859 -8.771 -9.707 1.00 89.75 85 GLU A CA 1
ATOM 697 C C . GLU A 1 85 ? 4.162 -7.552 -8.818 1.00 89.75 85 GLU A C 1
ATOM 699 O O . GLU A 1 85 ? 4.720 -7.662 -7.728 1.00 89.75 85 GLU A O 1
ATOM 704 N N . ILE A 1 86 ? 3.793 -6.363 -9.307 1.00 90.88 86 ILE A N 1
ATOM 705 C CA . ILE A 1 86 ? 4.033 -5.078 -8.642 1.00 90.88 86 ILE A CA 1
ATOM 706 C C . ILE A 1 86 ? 2.716 -4.327 -8.485 1.00 90.88 86 ILE A C 1
ATOM 708 O O . ILE A 1 86 ? 1.868 -4.311 -9.379 1.00 90.88 86 ILE A O 1
A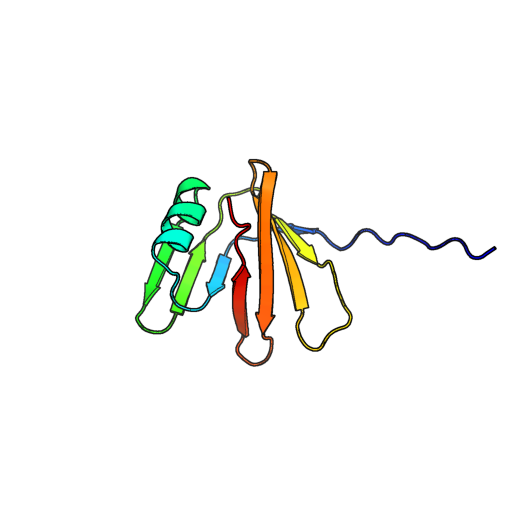TOM 712 N N . SER A 1 87 ? 2.585 -3.637 -7.362 1.00 93.56 87 SER A N 1
ATOM 713 C CA . SER A 1 87 ? 1.459 -2.776 -7.052 1.00 93.56 87 SER A CA 1
ATOM 714 C C . SER A 1 87 ? 1.862 -1.309 -7.091 1.00 93.56 87 SER A C 1
ATOM 716 O O . SER A 1 87 ? 2.857 -0.905 -6.499 1.00 93.56 87 SER A O 1
ATOM 718 N N . ILE A 1 88 ? 1.061 -0.491 -7.762 1.00 93.12 88 ILE A N 1
ATOM 719 C CA . ILE A 1 88 ? 1.208 0.964 -7.768 1.00 93.12 88 ILE A CA 1
ATOM 720 C C . ILE A 1 88 ? 0.225 1.536 -6.750 1.00 93.12 88 ILE A C 1
ATOM 722 O O . ILE A 1 88 ? -0.989 1.358 -6.889 1.00 93.12 88 ILE A O 1
ATOM 726 N N . LEU A 1 89 ? 0.752 2.228 -5.740 1.00 93.75 89 LEU A N 1
ATOM 727 C CA . LEU A 1 89 ? -0.044 2.898 -4.716 1.00 93.75 89 LEU A CA 1
ATOM 728 C C . LEU A 1 89 ? -0.420 4.314 -5.165 1.00 93.75 89 LEU A C 1
ATOM 730 O O . LEU A 1 89 ? 0.437 5.113 -5.538 1.00 93.75 89 LEU A O 1
ATOM 734 N N . LEU A 1 90 ? -1.713 4.627 -5.114 1.00 92.31 90 LEU A N 1
ATOM 735 C CA . LEU A 1 90 ? -2.257 5.947 -5.413 1.00 92.31 90 LEU A CA 1
ATOM 736 C C . LEU A 1 90 ? -2.831 6.556 -4.135 1.00 92.31 90 LEU A C 1
ATOM 738 O O . LEU A 1 90 ? -3.807 6.055 -3.563 1.00 92.31 90 LEU A O 1
ATOM 742 N N . TYR A 1 91 ? -2.220 7.657 -3.716 1.00 88.56 91 TYR A N 1
ATOM 743 C CA . TYR A 1 91 ? -2.580 8.386 -2.509 1.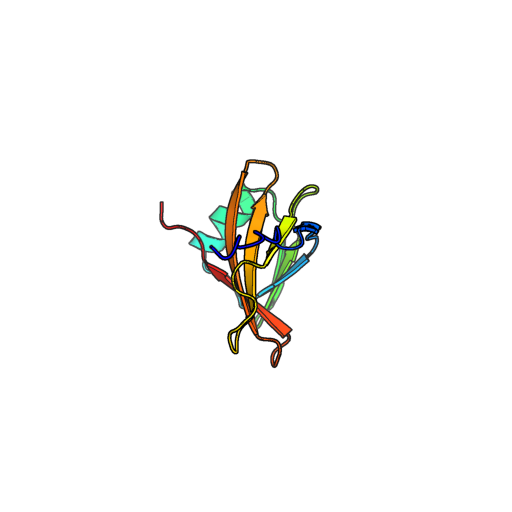00 88.56 91 TYR A CA 1
ATOM 744 C C . TYR A 1 91 ? -3.629 9.451 -2.841 1.00 88.56 91 TYR A C 1
ATOM 746 O O . TYR A 1 91 ? -3.478 10.151 -3.847 1.00 88.56 91 TYR A O 1
ATOM 754 N N . PRO A 1 92 ? -4.707 9.586 -2.048 1.00 83.56 92 PRO A N 1
ATOM 755 C CA . PRO A 1 92 ? -5.588 10.737 -2.178 1.00 83.56 92 PRO A CA 1
ATOM 756 C C . PRO A 1 92 ? -4.777 12.021 -1.968 1.00 83.56 92 PRO A C 1
ATOM 758 O O . PRO A 1 92 ? -3.979 12.105 -1.036 1.00 83.56 92 PRO A O 1
ATOM 761 N N . CYS A 1 93 ? -4.970 13.001 -2.851 1.00 61.25 93 CYS A N 1
ATOM 762 C CA . CYS A 1 93 ? -4.441 14.342 -2.631 1.00 61.25 93 CYS A CA 1
ATOM 763 C C . CYS A 1 93 ? -5.153 14.938 -1.408 1.00 61.25 93 CYS A C 1
ATOM 765 O O . CYS A 1 93 ? -6.387 14.899 -1.367 1.00 61.25 93 CYS A O 1
ATOM 767 N N . GLU A 1 94 ? -4.391 15.429 -0.427 1.00 56.72 94 GLU A N 1
ATOM 768 C CA . GLU A 1 94 ? 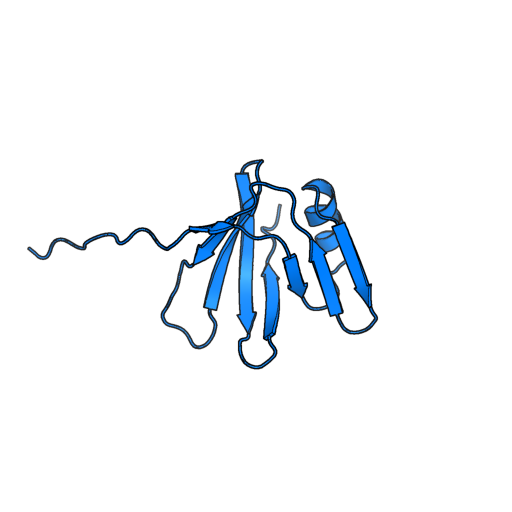-4.921 16.272 0.658 1.00 56.72 94 GLU A CA 1
ATOM 769 C C . GLU A 1 94 ? -5.258 17.678 0.138 1.00 56.72 94 GLU A C 1
ATOM 771 O O . GLU A 1 94 ? -4.564 18.150 -0.798 1.00 56.72 94 GLU A O 1
#

Nearest PDB structures (foldseek):
  5y31-assembly2_D  TM=3.523E-01  e=5.068E+00  Homo sapiens
  4yuu-assembly4_o2  TM=2.791E-01  e=3.162E+00  Cyanidium caldarium
  4yuu-assembly1_O1  TM=2.871E-01  e=4.110E+00  Cyan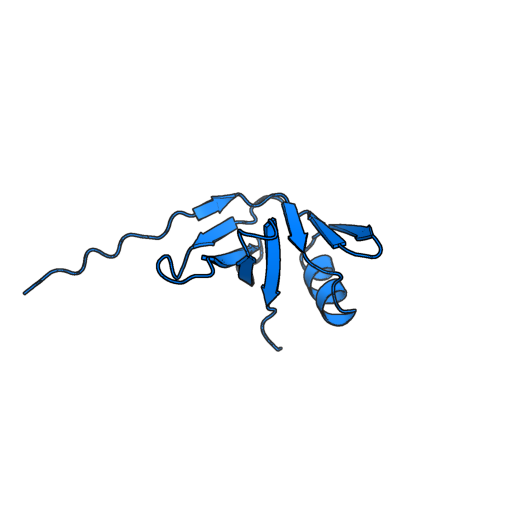idium caldarium

Mean predicted aligned error: 6.31 Å

pLDDT: mean 86.63, std 14.64, range [40.62, 97.94]

Solvent-accessible surface area (backbone atoms only — not comparable to full-atom values): 5540 Å² total; per-residue (Å²): 136,84,81,79,77,82,74,78,59,64,74,37,83,40,55,67,49,45,24,60,62,72,52,76,67,55,48,54,52,45,45,74,71,57,33,50,80,51,78,53,97,77,33,24,41,40,36,47,41,85,72,17,30,36,26,54,78,47,97,83,56,102,47,47,34,32,39,38,34,42,73,87,67,50,65,36,38,34,44,35,39,81,90,76,70,37,35,46,80,44,73,74,83,130